Protein AF-A0A7Y6BVQ7-F1 (afdb_monomer_lite)

pLDDT: mean 92.35, std 7.98, range [47.53, 98.06]

Sequence (95 aa):
MSTMFGLFEKQLRQSGVSERTISNYISTWNKFEKWMLRSDPDLKDAGEATQKDISDYKRYMVSSGGRNGQPAKPSSMQLTFVHLNKIFRSFMNMA

Radius of gyration: 13.37 Å; chains: 1; bounding box: 36×22×34 Å

Structure (mmCIF, N/CA/C/O backbone):
data_AF-A0A7Y6BVQ7-F1
#
_entry.id   AF-A0A7Y6BVQ7-F1
#
loop_
_atom_site.group_PDB
_atom_site.id
_atom_site.type_symbol
_atom_site.label_atom_id
_atom_site.label_alt_id
_atom_site.label_comp_id
_atom_site.label_asym_id
_atom_site.label_entity_id
_atom_site.label_seq_id
_atom_site.pdbx_PDB_ins_code
_atom_site.Cartn_x
_atom_site.Cartn_y
_atom_site.Cartn_z
_atom_site.occupancy
_atom_site.B_iso_or_equiv
_atom_site.auth_seq_id
_atom_site.auth_comp_id
_atom_site.auth_asym_id
_atom_site.auth_atom_id
_atom_site.pdbx_PDB_model_num
ATOM 1 N N . MET A 1 1 ? -17.360 8.154 -7.569 1.00 47.53 1 MET A N 1
ATOM 2 C CA . MET A 1 1 ? -17.053 6.787 -7.096 1.00 47.53 1 MET A CA 1
ATOM 3 C C . MET A 1 1 ? -15.994 6.897 -6.014 1.00 47.53 1 MET A C 1
ATOM 5 O O . MET A 1 1 ? -15.096 7.713 -6.177 1.00 47.53 1 MET A O 1
ATOM 9 N N . SER A 1 2 ? -16.119 6.157 -4.913 1.00 62.34 2 SER A N 1
ATOM 10 C CA . SER A 1 2 ? -15.050 6.055 -3.910 1.00 62.34 2 SER A CA 1
ATOM 11 C C . SER A 1 2 ? -14.108 4.926 -4.321 1.00 62.34 2 SER A C 1
ATOM 13 O O . SER A 1 2 ? -14.589 3.826 -4.573 1.00 62.34 2 SER A O 1
ATOM 15 N N . THR A 1 3 ? -12.805 5.198 -4.410 1.00 87.25 3 THR A N 1
ATOM 16 C CA . THR A 1 3 ? -11.783 4.158 -4.625 1.00 87.25 3 THR A CA 1
ATOM 17 C C . THR A 1 3 ? -11.711 3.233 -3.412 1.00 87.25 3 THR A C 1
ATOM 19 O O . THR A 1 3 ? -12.114 3.624 -2.306 1.00 87.25 3 THR A O 1
ATOM 22 N N . MET A 1 4 ? -11.159 2.027 -3.578 1.00 90.31 4 MET A N 1
ATOM 23 C CA . MET A 1 4 ? -10.974 1.096 -2.451 1.00 90.31 4 MET A CA 1
ATOM 24 C C . MET A 1 4 ? -10.169 1.749 -1.317 1.00 90.31 4 MET A C 1
ATOM 26 O O . MET A 1 4 ? -10.506 1.627 -0.137 1.00 90.31 4 MET A O 1
ATOM 30 N N . PHE A 1 5 ? -9.148 2.533 -1.673 1.00 94.75 5 PHE A N 1
ATOM 31 C CA . PHE A 1 5 ? -8.347 3.268 -0.700 1.00 94.75 5 PHE A CA 1
ATOM 32 C C . PHE A 1 5 ? -9.133 4.367 0.029 1.00 94.75 5 PHE A C 1
ATOM 34 O O . PHE A 1 5 ? -8.972 4.530 1.238 1.00 94.75 5 PHE A O 1
ATOM 41 N N . GLY A 1 6 ? -10.032 5.079 -0.658 1.00 94.62 6 GLY A N 1
ATOM 42 C CA . GLY A 1 6 ? -10.896 6.077 -0.020 1.00 94.62 6 GLY A CA 1
ATOM 43 C C . GLY A 1 6 ? -11.818 5.471 1.046 1.00 94.62 6 GLY A C 1
ATOM 44 O O . GLY A 1 6 ? -12.049 6.082 2.092 1.00 94.62 6 GLY A O 1
ATOM 45 N N . LEU A 1 7 ? -12.305 4.243 0.828 1.00 93.44 7 LEU A N 1
ATOM 46 C CA . LEU A 1 7 ? -13.076 3.498 1.831 1.00 93.44 7 LEU A CA 1
ATOM 47 C C . LEU A 1 7 ? -12.211 3.109 3.038 1.00 93.44 7 LEU A C 1
ATOM 49 O O . LEU A 1 7 ? -12.642 3.277 4.181 1.00 93.44 7 LEU A O 1
ATOM 53 N N . PHE A 1 8 ? -10.976 2.663 2.798 1.00 95.56 8 PHE A N 1
ATOM 54 C CA . PHE A 1 8 ? -10.005 2.385 3.857 1.00 95.56 8 PHE A CA 1
ATOM 55 C C . PHE A 1 8 ? -9.677 3.626 4.694 1.00 95.56 8 PHE A C 1
ATOM 57 O O . PHE A 1 8 ? -9.723 3.562 5.923 1.00 95.56 8 PHE A O 1
ATOM 64 N N . GLU A 1 9 ? -9.416 4.774 4.066 1.00 96.31 9 GLU A N 1
ATOM 65 C CA . GLU A 1 9 ? -9.166 6.027 4.786 1.00 96.31 9 GLU A CA 1
ATOM 66 C C . GLU A 1 9 ? -10.358 6.405 5.675 1.00 96.31 9 GLU A C 1
ATOM 68 O O . GLU A 1 9 ? -10.187 6.710 6.860 1.00 96.31 9 GLU A O 1
ATOM 73 N N . LYS A 1 10 ? -11.580 6.328 5.132 1.00 95.38 10 LYS A N 1
ATOM 74 C CA . LYS A 1 10 ? -12.807 6.605 5.886 1.00 95.38 10 LYS A CA 1
ATOM 75 C C . LYS A 1 10 ? -12.940 5.684 7.101 1.00 95.38 10 LYS A C 1
ATOM 77 O O . LYS A 1 10 ? -13.249 6.170 8.190 1.00 95.38 10 LYS A O 1
ATOM 82 N N . GLN A 1 11 ? -12.662 4.389 6.946 1.00 95.00 11 GLN A N 1
ATOM 83 C CA . GLN A 1 11 ? -12.692 3.431 8.052 1.00 95.00 11 GLN A CA 1
ATOM 84 C C . GLN A 1 11 ? -11.663 3.776 9.140 1.00 95.00 11 GLN A C 1
ATOM 86 O O . GLN A 1 11 ? -11.991 3.721 10.327 1.00 95.00 11 GLN A O 1
ATOM 91 N N . LEU A 1 12 ? -10.432 4.149 8.768 1.00 96.38 12 LEU A N 1
ATOM 92 C CA . LEU A 1 12 ? -9.401 4.543 9.737 1.00 96.38 12 LEU A CA 1
ATOM 93 C C . LEU A 1 12 ? -9.845 5.751 10.571 1.00 96.38 12 LEU A C 1
ATOM 95 O O . LEU A 1 12 ? -9.693 5.732 11.794 1.00 96.38 12 LEU A O 1
ATOM 99 N N . ARG A 1 13 ? -10.434 6.762 9.920 1.00 96.69 13 ARG A N 1
ATOM 100 C CA . ARG A 1 13 ? -10.977 7.957 10.586 1.00 96.69 13 ARG A CA 1
ATOM 101 C C . ARG A 1 13 ? -12.100 7.599 11.556 1.00 96.69 13 ARG A C 1
ATOM 103 O O . ARG A 1 13 ? -12.080 8.032 12.702 1.00 96.69 13 ARG A O 1
ATOM 110 N N . GLN A 1 14 ? -13.039 6.754 11.129 1.00 96.31 14 GLN A N 1
ATOM 111 C CA . GLN A 1 14 ? -14.140 6.282 11.978 1.00 96.31 14 GLN A CA 1
ATOM 112 C C . GLN A 1 14 ? -13.660 5.444 13.172 1.00 96.31 14 GLN A C 1
ATOM 114 O O . GLN A 1 14 ? -14.296 5.452 14.220 1.00 96.31 14 GLN A O 1
ATOM 119 N N . SER A 1 15 ? -12.525 4.757 13.032 1.00 95.56 15 SER A N 1
ATOM 120 C CA . SER A 1 15 ? -11.932 3.924 14.086 1.00 95.56 15 SER A CA 1
ATOM 121 C C . SER A 1 15 ? -11.038 4.708 15.060 1.00 95.56 15 SER A C 1
ATOM 123 O O . SER A 1 15 ? -10.393 4.100 15.911 1.00 95.56 15 SER A O 1
ATOM 125 N N . GLY A 1 16 ? -10.944 6.037 14.925 1.00 96.88 16 GLY A N 1
ATOM 126 C CA . GLY A 1 16 ? -10.142 6.887 15.813 1.00 96.88 16 GLY A CA 1
ATOM 127 C C . GLY A 1 16 ? -8.625 6.740 15.642 1.00 96.88 16 GLY A C 1
ATOM 128 O O . GLY A 1 16 ? -7.864 7.069 16.552 1.00 96.88 16 GLY A O 1
ATOM 129 N N . VAL A 1 17 ? -8.156 6.233 14.496 1.00 97.31 17 VAL A N 1
ATOM 130 C CA . VAL A 1 17 ? -6.718 6.150 14.204 1.00 97.31 17 VAL A CA 1
ATOM 131 C C . VAL A 1 17 ? -6.140 7.562 14.088 1.00 97.31 17 VAL A C 1
ATOM 133 O O . VAL A 1 17 ? -6.743 8.434 13.472 1.00 97.31 17 VAL A O 1
ATOM 136 N N . SER A 1 18 ? -4.954 7.793 14.662 1.00 97.81 18 SER A N 1
ATOM 137 C CA . SER A 1 18 ? -4.343 9.128 14.650 1.00 97.81 18 SER A CA 1
ATOM 138 C C . SER A 1 18 ? -4.117 9.661 13.227 1.00 97.81 18 SER A C 1
ATOM 140 O O . SER A 1 18 ? -3.688 8.916 12.340 1.00 97.81 18 SER A O 1
ATOM 142 N N . GLU A 1 19 ? -4.298 10.970 13.030 1.00 97.38 19 GLU A N 1
ATOM 143 C CA . GLU A 1 19 ? -4.061 11.638 11.738 1.00 97.38 19 GLU A CA 1
ATOM 144 C C . GLU A 1 19 ? -2.641 11.409 11.208 1.00 97.38 19 GLU A C 1
ATOM 146 O O . GLU A 1 19 ? -2.437 11.230 10.009 1.00 97.38 19 GLU A O 1
ATOM 151 N N . ARG A 1 20 ? -1.644 11.330 12.101 1.00 97.31 20 ARG A N 1
ATOM 152 C CA . ARG A 1 20 ? -0.262 11.006 11.719 1.00 97.31 20 ARG A CA 1
ATOM 153 C C . ARG A 1 20 ? -0.164 9.613 11.098 1.00 97.31 20 ARG A C 1
ATOM 155 O O . ARG A 1 20 ? 0.511 9.432 10.088 1.00 97.31 20 ARG A O 1
ATOM 162 N N . THR A 1 21 ? -0.828 8.629 11.694 1.00 96.56 21 THR A N 1
ATOM 163 C CA . THR A 1 21 ? -0.858 7.260 11.172 1.00 96.56 21 THR A CA 1
ATOM 164 C C . THR A 1 21 ? -1.618 7.193 9.848 1.00 96.56 21 THR A C 1
ATOM 166 O O . THR A 1 21 ? -1.137 6.557 8.913 1.00 96.56 21 THR A O 1
ATOM 169 N N . ILE A 1 22 ? -2.750 7.892 9.728 1.00 97.94 22 ILE A N 1
ATOM 170 C CA . ILE A 1 22 ? -3.511 8.000 8.472 1.00 97.94 22 ILE A CA 1
ATOM 171 C C . ILE A 1 22 ? -2.635 8.615 7.370 1.00 97.94 22 ILE A C 1
ATOM 173 O O . ILE A 1 22 ? -2.500 8.040 6.292 1.00 97.94 22 ILE A O 1
ATOM 177 N N . SER A 1 23 ? -1.945 9.718 7.667 1.00 97.75 23 SER A N 1
ATOM 178 C CA . SER A 1 23 ? -1.016 10.382 6.746 1.00 97.75 23 SER A CA 1
ATOM 179 C C . SER A 1 23 ? 0.106 9.451 6.262 1.00 97.75 23 SER A C 1
ATOM 181 O O . SER A 1 23 ? 0.456 9.459 5.080 1.00 97.75 23 SER A O 1
ATOM 183 N N . ASN A 1 24 ? 0.629 8.579 7.132 1.00 97.06 24 ASN A N 1
ATOM 184 C CA . ASN A 1 24 ? 1.632 7.582 6.747 1.00 97.06 24 ASN A CA 1
ATOM 185 C C . ASN A 1 24 ? 1.087 6.541 5.754 1.00 97.06 24 ASN A C 1
ATOM 187 O O . ASN A 1 24 ? 1.796 6.167 4.810 1.00 97.06 24 ASN A O 1
ATOM 191 N N . TYR A 1 25 ? -0.157 6.086 5.938 1.00 98.06 25 TYR A N 1
ATOM 192 C CA . TYR A 1 25 ? -0.815 5.195 4.979 1.00 98.06 25 TYR A CA 1
ATOM 193 C C . TYR A 1 25 ? -1.034 5.895 3.638 1.00 98.06 25 TYR A C 1
ATOM 195 O O . TYR A 1 25 ? -0.633 5.347 2.615 1.00 98.06 25 TYR A O 1
ATOM 203 N N . ILE A 1 26 ? -1.559 7.125 3.643 1.00 97.69 26 ILE A N 1
ATOM 204 C CA . ILE A 1 26 ? -1.764 7.941 2.432 1.00 97.69 26 ILE A CA 1
ATOM 205 C C . ILE A 1 26 ? -0.446 8.137 1.679 1.00 97.69 26 ILE A C 1
ATOM 207 O O . ILE A 1 26 ? -0.365 7.893 0.479 1.00 97.69 26 ILE A O 1
ATOM 211 N N . SER A 1 27 ? 0.630 8.510 2.378 1.00 96.50 27 SER A N 1
ATOM 212 C CA . SER A 1 27 ? 1.948 8.692 1.757 1.00 96.50 27 SER A CA 1
ATOM 213 C C . SER A 1 27 ? 2.469 7.412 1.101 1.00 96.50 27 SER A C 1
ATOM 215 O O . SER A 1 27 ? 3.140 7.467 0.069 1.00 96.50 27 SER A O 1
ATOM 217 N N . THR A 1 28 ? 2.174 6.257 1.701 1.00 96.75 28 THR A N 1
ATOM 218 C CA . THR A 1 28 ? 2.563 4.957 1.150 1.00 96.75 28 THR A CA 1
ATOM 219 C C . THR A 1 28 ? 1.729 4.611 -0.078 1.00 96.75 28 THR A C 1
ATOM 221 O O . THR A 1 28 ? 2.299 4.264 -1.112 1.00 96.75 28 THR A O 1
ATOM 224 N N . TRP A 1 29 ? 0.406 4.761 0.020 1.00 97.62 29 TRP A N 1
ATOM 2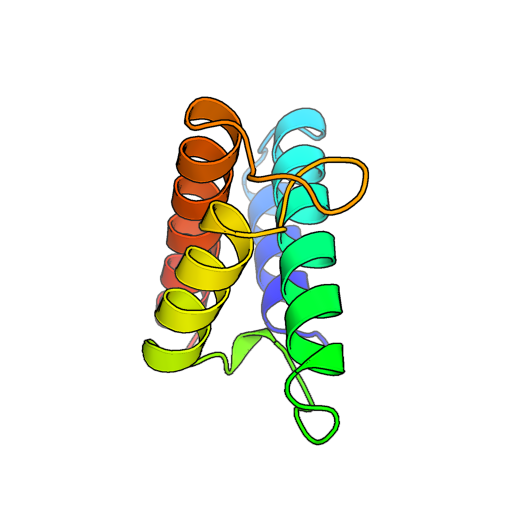25 C CA . TRP A 1 29 ? -0.524 4.488 -1.070 1.00 97.62 29 TRP A CA 1
ATOM 226 C C . TRP A 1 29 ? -0.233 5.350 -2.291 1.00 97.62 29 TRP A C 1
ATOM 228 O O . TRP A 1 29 ? 0.001 4.808 -3.361 1.00 97.62 29 TRP A O 1
ATOM 238 N N . ASN A 1 30 ? -0.098 6.667 -2.124 1.00 95.69 30 ASN A N 1
ATOM 239 C CA . ASN A 1 30 ? 0.148 7.586 -3.239 1.00 95.69 30 ASN A CA 1
ATOM 240 C C . ASN A 1 30 ? 1.430 7.247 -4.016 1.00 95.69 30 ASN A C 1
ATOM 242 O O . ASN A 1 30 ? 1.502 7.451 -5.225 1.00 95.69 30 ASN A O 1
ATOM 246 N N . LYS A 1 31 ? 2.472 6.744 -3.338 1.00 94.81 31 LYS A N 1
ATOM 247 C CA . LYS A 1 31 ? 3.706 6.302 -4.010 1.00 94.81 31 LYS A CA 1
ATOM 248 C C . LYS A 1 31 ? 3.481 5.030 -4.815 1.00 94.81 31 LYS A C 1
ATOM 250 O O . LYS A 1 31 ? 3.951 4.954 -5.947 1.00 94.81 31 LYS A O 1
ATOM 255 N N . PHE A 1 32 ? 2.784 4.066 -4.222 1.00 96.19 32 PHE A N 1
ATOM 256 C CA . PHE A 1 32 ? 2.442 2.812 -4.875 1.00 96.19 32 PHE A CA 1
ATOM 257 C C . PHE A 1 32 ? 1.521 3.046 -6.076 1.00 96.19 32 PHE A C 1
ATOM 259 O O . PHE A 1 32 ? 1.875 2.664 -7.182 1.00 96.19 32 PHE A O 1
ATOM 266 N N . GLU A 1 33 ? 0.414 3.762 -5.890 1.00 95.12 33 GLU A N 1
ATOM 267 C CA . GLU A 1 33 ? -0.551 4.113 -6.935 1.00 95.12 33 GLU A CA 1
ATOM 268 C C . GLU A 1 33 ? 0.120 4.858 -8.092 1.00 95.12 33 GLU A C 1
ATOM 270 O O . GLU A 1 33 ? -0.031 4.480 -9.249 1.00 95.12 33 GLU A O 1
ATOM 275 N N . LYS A 1 34 ? 0.964 5.855 -7.796 1.00 92.88 34 LYS A N 1
ATOM 276 C CA . LYS A 1 34 ? 1.724 6.568 -8.831 1.00 92.88 34 LYS A CA 1
ATOM 277 C C . LYS A 1 34 ? 2.671 5.654 -9.610 1.00 92.88 34 LYS A C 1
ATOM 279 O O . LYS A 1 34 ? 2.878 5.878 -10.801 1.00 92.88 34 LYS A O 1
ATOM 284 N N . TRP A 1 35 ? 3.311 4.692 -8.948 1.00 94.81 35 TRP A N 1
ATOM 285 C CA . TRP A 1 35 ? 4.146 3.708 -9.635 1.00 94.81 35 TRP A CA 1
ATOM 286 C C . TRP A 1 35 ? 3.294 2.752 -10.475 1.00 94.81 35 TRP A C 1
ATOM 288 O O . TRP A 1 35 ? 3.661 2.457 -11.612 1.00 94.81 35 TRP A O 1
ATOM 298 N N . MET A 1 36 ? 2.143 2.335 -9.951 1.00 93.44 36 MET A N 1
ATOM 299 C CA . MET A 1 36 ? 1.245 1.395 -10.605 1.00 93.44 36 MET A CA 1
ATOM 300 C C . MET A 1 36 ? 0.661 1.990 -11.885 1.00 93.44 36 MET A C 1
ATOM 302 O O . MET A 1 36 ? 0.886 1.441 -12.952 1.00 93.44 36 MET A O 1
ATOM 306 N N . LEU A 1 37 ? 0.070 3.185 -11.823 1.00 90.25 37 LEU A N 1
ATOM 307 C CA . LEU 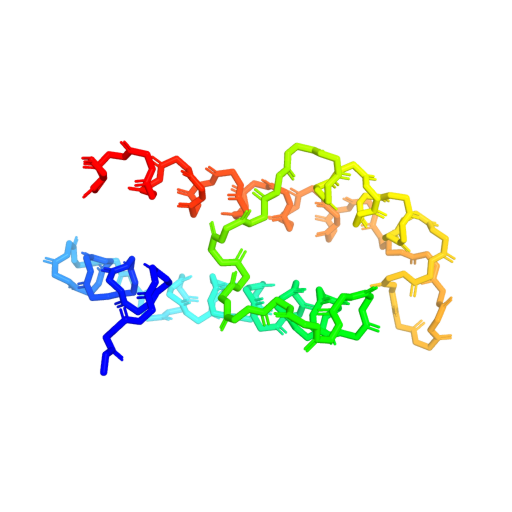A 1 37 ? -0.503 3.873 -12.992 1.00 90.25 37 LEU A CA 1
ATOM 308 C C . LEU A 1 37 ? 0.539 4.260 -14.057 1.00 90.25 37 LEU A C 1
ATOM 310 O O . LEU A 1 37 ? 0.199 4.567 -15.193 1.00 90.25 37 LEU A O 1
ATOM 314 N N . ARG A 1 38 ? 1.831 4.286 -13.702 1.00 90.44 38 ARG A N 1
ATOM 315 C CA . ARG A 1 38 ? 2.923 4.437 -14.679 1.00 90.44 38 ARG A CA 1
ATOM 316 C C . ARG A 1 38 ? 3.316 3.120 -15.332 1.00 90.44 38 ARG A C 1
ATOM 318 O O . ARG A 1 38 ? 3.807 3.139 -16.455 1.00 90.44 38 ARG A O 1
ATOM 325 N N . SER A 1 39 ? 3.188 2.024 -14.595 1.00 86.44 39 SER A N 1
ATOM 326 C CA . SER A 1 39 ? 3.572 0.685 -15.042 1.00 86.44 39 SER A CA 1
ATOM 327 C C . SER A 1 39 ? 2.445 0.013 -15.828 1.00 86.44 39 SER A C 1
ATOM 329 O O . SER A 1 39 ? 2.726 -0.767 -16.730 1.00 86.44 39 SER A O 1
ATOM 331 N N . ASP A 1 40 ? 1.198 0.365 -15.517 1.00 85.12 40 ASP A N 1
ATOM 332 C CA . ASP A 1 40 ? -0.022 -0.037 -16.208 1.00 85.12 40 ASP A CA 1
ATOM 333 C C . A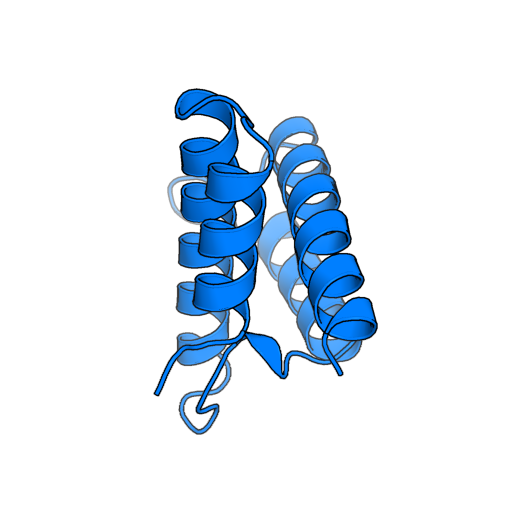SP A 1 40 ? -0.975 1.173 -16.313 1.00 85.12 40 ASP A C 1
ATOM 335 O O . ASP A 1 40 ? -1.732 1.459 -15.379 1.00 85.12 40 ASP A O 1
ATOM 339 N N . PRO A 1 41 ? -0.900 1.942 -17.415 1.00 81.44 41 PRO A N 1
ATOM 340 C CA . PRO A 1 41 ? -1.749 3.115 -17.626 1.00 81.44 41 PRO A CA 1
ATOM 341 C C . PRO A 1 41 ? -3.235 2.798 -17.830 1.00 81.44 41 PRO A C 1
ATOM 343 O O . PRO A 1 41 ? -4.058 3.702 -17.691 1.00 81.44 41 PRO A O 1
ATOM 346 N N . ASP A 1 42 ? -3.576 1.551 -18.170 1.00 84.44 42 ASP A N 1
ATOM 347 C CA . ASP A 1 42 ? -4.959 1.128 -18.416 1.00 84.44 42 ASP A CA 1
ATOM 348 C C . ASP A 1 42 ? -5.680 0.735 -17.114 1.00 84.44 42 ASP A C 1
ATOM 350 O O . ASP A 1 42 ? -6.909 0.584 -17.089 1.00 84.44 42 ASP A O 1
ATOM 354 N N . LEU A 1 43 ? -4.934 0.616 -16.010 1.00 82.94 43 LEU A N 1
ATOM 355 C CA . LEU A 1 43 ? -5.475 0.325 -14.691 1.00 82.94 43 LEU A CA 1
ATOM 356 C C . LEU A 1 43 ? -6.324 1.495 -14.172 1.00 82.94 43 LEU A C 1
ATOM 358 O O . LEU A 1 43 ? -5.866 2.632 -14.054 1.00 82.94 43 LEU A O 1
ATOM 362 N N . LYS A 1 44 ? -7.575 1.204 -13.805 1.00 80.88 44 LYS A N 1
ATOM 363 C CA . LYS A 1 44 ? -8.535 2.218 -13.334 1.00 80.88 44 LYS A CA 1
ATOM 364 C C . LYS A 1 44 ? -8.395 2.546 -11.850 1.00 80.88 44 LYS A C 1
ATOM 366 O O . LYS A 1 44 ? -8.637 3.685 -11.457 1.00 80.88 44 LYS A O 1
ATOM 371 N N . ASP A 1 45 ? -8.037 1.556 -11.036 1.00 85.81 45 ASP A N 1
ATOM 372 C CA . ASP A 1 45 ? -7.846 1.696 -9.592 1.00 85.81 45 ASP A CA 1
ATOM 373 C C . ASP A 1 45 ? -6.678 0.801 -9.150 1.00 85.81 45 ASP A C 1
ATOM 375 O O . ASP A 1 45 ? -6.669 -0.404 -9.400 1.00 85.81 45 ASP A O 1
ATOM 379 N N . ALA A 1 46 ? -5.693 1.376 -8.454 1.00 90.88 46 ALA A N 1
ATOM 380 C CA . ALA A 1 46 ? -4.581 0.614 -7.882 1.00 90.88 46 ALA A CA 1
ATOM 381 C C . ALA A 1 46 ? -5.033 -0.382 -6.791 1.00 90.88 46 ALA A C 1
ATOM 383 O O . ALA A 1 46 ? -4.260 -1.254 -6.390 1.00 90.88 46 ALA A O 1
ATOM 384 N N . GLY A 1 47 ? -6.279 -0.278 -6.316 1.00 91.19 47 GLY A N 1
ATOM 385 C CA . GLY A 1 47 ? -6.945 -1.260 -5.462 1.00 91.19 47 GLY A CA 1
ATOM 386 C C . GLY A 1 47 ? -7.075 -2.647 -6.091 1.00 91.19 47 GLY A C 1
ATOM 387 O O . GLY A 1 47 ? -7.090 -3.632 -5.357 1.00 91.19 47 GLY A O 1
ATOM 388 N N . GLU A 1 48 ? -7.072 -2.740 -7.423 1.00 89.62 48 GLU A N 1
ATOM 389 C CA . GLU A 1 48 ? -7.158 -4.003 -8.173 1.00 89.62 48 GLU A CA 1
ATOM 390 C C . GLU A 1 48 ? -5.792 -4.685 -8.375 1.00 89.62 48 GLU A C 1
ATOM 392 O O . GLU A 1 48 ? -5.697 -5.704 -9.060 1.00 89.62 48 GLU A O 1
ATOM 397 N N . ALA A 1 49 ? -4.725 -4.148 -7.772 1.00 91.56 49 ALA A N 1
ATOM 398 C CA . ALA A 1 49 ? -3.382 -4.695 -7.910 1.00 91.56 49 ALA A CA 1
ATOM 399 C C . ALA A 1 49 ? -3.307 -6.179 -7.513 1.00 91.56 49 ALA A C 1
ATOM 401 O O . ALA A 1 49 ? -3.753 -6.612 -6.446 1.00 91.56 49 ALA A O 1
ATOM 402 N N . THR A 1 50 ? -2.660 -6.963 -8.368 1.00 91.31 50 THR A N 1
ATOM 403 C CA . THR A 1 50 ? -2.464 -8.400 -8.192 1.00 91.31 50 THR A CA 1
ATOM 404 C C . THR A 1 50 ? -1.229 -8.704 -7.340 1.00 91.31 50 THR A C 1
ATOM 406 O O . THR A 1 50 ? -0.362 -7.863 -7.100 1.00 91.31 50 THR A O 1
ATOM 409 N N . GLN A 1 51 ? -1.069 -9.968 -6.933 1.00 91.25 51 GLN A N 1
ATOM 410 C CA . GLN A 1 51 ? 0.167 -10.418 -6.274 1.00 91.25 51 GLN A CA 1
ATOM 411 C C . GLN A 1 51 ? 1.414 -10.232 -7.153 1.00 91.25 51 GLN A C 1
ATOM 413 O O . GLN A 1 51 ? 2.512 -10.019 -6.631 1.00 91.25 51 GLN A O 1
ATOM 418 N N . LYS A 1 52 ? 1.256 -10.284 -8.483 1.00 93.50 52 LYS A N 1
ATOM 419 C CA . LYS A 1 52 ? 2.346 -10.007 -9.420 1.00 93.50 52 LYS A CA 1
ATOM 420 C C . LYS A 1 52 ? 2.777 -8.543 -9.322 1.00 93.50 52 LYS A C 1
ATOM 422 O O . LYS A 1 52 ? 3.972 -8.292 -9.201 1.00 93.50 52 LYS A O 1
ATOM 427 N N . ASP A 1 53 ? 1.832 -7.609 -9.266 1.00 94.44 53 ASP A N 1
ATOM 428 C CA . ASP A 1 53 ? 2.121 -6.172 -9.168 1.00 94.44 53 ASP A CA 1
ATOM 429 C C . ASP A 1 53 ? 2.842 -5.822 -7.865 1.00 94.44 53 ASP A C 1
ATOM 431 O O . ASP A 1 53 ? 3.807 -5.059 -7.862 1.00 94.44 53 ASP A O 1
ATOM 435 N N . ILE A 1 54 ? 2.461 -6.459 -6.753 1.00 95.12 54 ILE A N 1
ATOM 436 C CA . ILE A 1 54 ? 3.169 -6.323 -5.471 1.00 95.12 54 ILE A CA 1
ATOM 437 C C . ILE A 1 54 ? 4.605 -6.858 -5.561 1.00 95.12 54 ILE A C 1
ATOM 439 O O . ILE A 1 54 ? 5.536 -6.243 -5.030 1.00 95.12 54 ILE A O 1
ATOM 443 N N . SER A 1 55 ? 4.803 -7.990 -6.241 1.00 95.62 55 SER A N 1
ATOM 444 C CA . SER A 1 55 ? 6.132 -8.568 -6.470 1.00 95.62 55 SER A CA 1
ATOM 445 C C . SER A 1 55 ? 7.005 -7.659 -7.339 1.00 95.62 55 SER A C 1
ATOM 447 O O . SER A 1 55 ? 8.169 -7.406 -7.014 1.00 95.62 55 SER A O 1
ATOM 449 N N . ASP A 1 56 ? 6.438 -7.097 -8.403 1.00 96.56 56 ASP A N 1
ATOM 450 C CA . ASP A 1 56 ? 7.136 -6.183 -9.303 1.00 96.56 56 ASP A CA 1
ATOM 451 C C . ASP A 1 56 ? 7.436 -4.841 -8.622 1.00 96.56 56 ASP A C 1
ATOM 453 O O . ASP A 1 56 ? 8.550 -4.327 -8.747 1.00 96.56 56 ASP A O 1
ATOM 457 N N . TYR A 1 57 ? 6.534 -4.334 -7.778 1.00 96.75 57 TYR A N 1
ATOM 458 C CA . TYR A 1 57 ? 6.804 -3.154 -6.959 1.00 96.75 57 TYR A CA 1
ATOM 459 C C . TYR A 1 57 ? 7.945 -3.397 -5.970 1.00 96.75 57 TYR A C 1
ATOM 461 O O . TYR A 1 57 ? 8.800 -2.532 -5.763 1.00 96.75 57 TYR A O 1
ATOM 469 N N . LYS A 1 58 ? 8.023 -4.599 -5.386 1.00 96.50 58 LYS A N 1
ATOM 470 C CA . LYS A 1 58 ? 9.145 -4.991 -4.523 1.00 96.50 58 LYS A CA 1
ATOM 471 C C . LYS A 1 58 ? 10.466 -4.980 -5.282 1.00 96.50 58 LYS A C 1
ATOM 473 O O . LYS A 1 58 ? 11.444 -4.441 -4.765 1.00 96.50 58 LYS A O 1
ATOM 478 N N . ARG A 1 59 ? 10.499 -5.519 -6.503 1.00 96.81 59 ARG A N 1
ATOM 479 C CA . ARG A 1 59 ? 11.687 -5.465 -7.373 1.00 96.81 59 ARG A CA 1
ATOM 480 C C . ARG A 1 59 ? 12.077 -4.023 -7.682 1.00 96.81 59 ARG A C 1
ATOM 482 O O . ARG A 1 59 ? 13.232 -3.661 -7.473 1.00 96.81 59 ARG A O 1
ATOM 489 N N . TYR A 1 60 ? 11.109 -3.188 -8.058 1.00 96.31 60 TYR A N 1
ATOM 490 C CA . TYR A 1 60 ? 11.319 -1.758 -8.273 1.00 96.31 60 TYR A CA 1
ATOM 491 C C . TYR A 1 60 ? 11.899 -1.065 -7.034 1.00 96.31 60 TYR A C 1
ATOM 493 O O . TYR A 1 60 ? 12.830 -0.272 -7.149 1.00 96.31 60 TYR A O 1
ATOM 501 N N . MET A 1 61 ? 11.402 -1.366 -5.833 1.00 96.44 61 MET A N 1
ATOM 502 C CA . MET A 1 61 ? 11.932 -0.783 -4.601 1.00 96.44 61 MET A CA 1
ATOM 503 C C . MET A 1 61 ? 13.377 -1.197 -4.316 1.00 96.44 61 MET A C 1
ATOM 505 O O . MET A 1 61 ? 14.143 -0.378 -3.810 1.00 96.44 61 MET A O 1
ATOM 509 N N . VAL A 1 62 ? 13.759 -2.430 -4.655 1.00 96.69 62 VAL A N 1
ATOM 510 C CA . VAL A 1 62 ? 15.138 -2.924 -4.522 1.00 96.69 62 VAL A CA 1
ATOM 511 C C . VAL A 1 62 ? 16.076 -2.251 -5.525 1.00 96.69 62 VAL A C 1
ATOM 513 O O . VAL A 1 62 ? 17.211 -1.960 -5.167 1.00 96.69 62 VAL A O 1
ATOM 516 N N . SER A 1 63 ? 15.626 -1.968 -6.747 1.00 95.00 63 SER A N 1
ATOM 517 C CA . SER A 1 63 ? 16.480 -1.376 -7.784 1.00 95.00 63 SER A CA 1
ATOM 518 C C . SER A 1 63 ? 16.512 0.153 -7.757 1.00 95.00 63 SER A C 1
ATOM 520 O O . SER A 1 63 ? 17.563 0.744 -7.977 1.00 95.00 63 SER A O 1
ATOM 522 N N . SER A 1 64 ? 15.363 0.797 -7.529 1.00 93.00 64 SER A N 1
ATOM 523 C CA . SER A 1 64 ? 15.159 2.205 -7.908 1.00 93.00 64 SER A CA 1
ATOM 524 C C . SER A 1 64 ? 14.047 2.966 -7.164 1.00 93.00 64 SER A C 1
ATOM 526 O O . SER A 1 64 ? 13.748 4.107 -7.516 1.00 93.00 64 SER A O 1
ATOM 528 N N . GLY A 1 65 ? 13.401 2.371 -6.155 1.00 89.12 65 GLY A N 1
ATOM 529 C CA . GLY A 1 65 ? 12.272 2.994 -5.435 1.00 89.12 65 GLY A CA 1
ATOM 530 C C . GLY A 1 65 ? 12.648 3.937 -4.289 1.00 89.12 65 GLY A C 1
ATOM 531 O O . GLY A 1 65 ? 11.786 4.368 -3.522 1.00 89.12 65 GLY A O 1
ATOM 532 N N . GLY A 1 66 ? 13.932 4.230 -4.124 1.00 90.06 66 GLY A N 1
ATOM 533 C CA 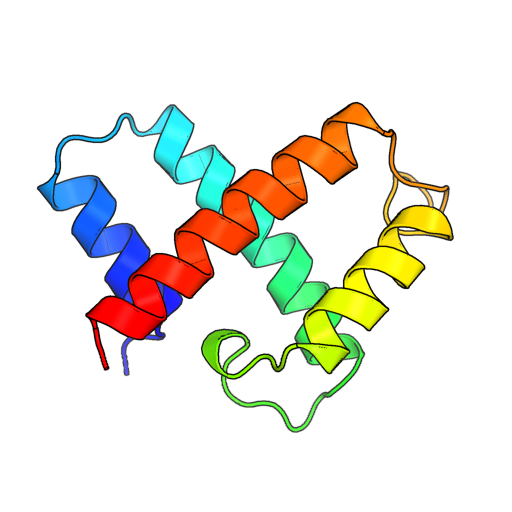. GLY A 1 66 ? 14.482 5.195 -3.180 1.00 90.06 66 GLY A CA 1
ATOM 534 C C . GLY A 1 66 ? 14.623 6.602 -3.769 1.00 90.06 66 GLY A C 1
ATOM 535 O O . GLY A 1 66 ? 14.105 6.939 -4.833 1.00 90.06 66 GLY A O 1
ATOM 536 N N . ARG A 1 67 ? 15.330 7.476 -3.044 1.00 87.56 67 ARG A N 1
ATOM 537 C CA . ARG A 1 67 ? 15.580 8.854 -3.499 1.00 87.56 67 ARG A CA 1
ATOM 538 C C . ARG A 1 67 ? 16.495 8.852 -4.723 1.00 87.56 67 ARG A C 1
ATOM 540 O O . ARG A 1 67 ? 17.459 8.098 -4.758 1.00 87.56 67 ARG A O 1
ATOM 547 N N . ASN A 1 68 ? 16.215 9.731 -5.685 1.00 89.25 68 ASN A N 1
ATOM 548 C CA . ASN A 1 68 ? 17.014 9.911 -6.905 1.00 89.25 68 ASN A CA 1
ATOM 549 C C . ASN A 1 68 ? 17.214 8.613 -7.714 1.00 89.25 68 ASN A C 1
ATOM 551 O O . ASN A 1 68 ? 18.277 8.406 -8.291 1.00 89.25 68 ASN A O 1
ATOM 555 N N . GLY A 1 69 ? 16.218 7.719 -7.717 1.00 88.81 69 GLY A N 1
ATOM 556 C CA . GLY A 1 69 ? 16.284 6.454 -8.456 1.00 88.81 69 GLY A CA 1
ATOM 557 C C . GLY A 1 69 ? 17.224 5.410 -7.850 1.00 88.81 69 GLY A C 1
ATOM 558 O O . GLY A 1 69 ? 17.521 4.421 -8.506 1.00 88.81 69 GLY A O 1
ATOM 559 N N . GLN A 1 70 ? 17.696 5.614 -6.617 1.00 94.06 70 GLN A N 1
ATOM 560 C CA . GLN A 1 70 ? 18.490 4.628 -5.883 1.00 94.06 70 GLN A CA 1
ATOM 561 C C . GLN A 1 70 ? 17.604 3.531 -5.277 1.00 94.06 70 GLN A C 1
ATOM 563 O O . GLN A 1 70 ? 16.401 3.741 -5.122 1.00 94.06 70 GLN A O 1
ATOM 568 N N . PRO A 1 71 ? 18.174 2.396 -4.846 1.00 96.25 71 PRO A N 1
ATOM 569 C CA . PRO A 1 71 ? 17.484 1.428 -4.002 1.00 96.25 71 PRO A CA 1
ATOM 570 C C . PRO A 1 71 ? 16.827 2.070 -2.773 1.00 96.25 71 PRO A C 1
ATOM 572 O O . PRO A 1 71 ? 17.385 2.957 -2.116 1.00 96.25 71 PRO A O 1
ATOM 575 N N . ALA A 1 72 ? 15.630 1.607 -2.422 1.00 96.25 72 ALA A N 1
ATOM 576 C CA . ALA A 1 72 ? 14.990 2.000 -1.178 1.00 96.25 72 ALA A CA 1
ATOM 577 C C . ALA A 1 72 ? 15.738 1.402 0.023 1.00 96.25 72 ALA A C 1
ATOM 579 O O . ALA A 1 72 ? 16.160 0.245 0.007 1.00 96.25 72 ALA A O 1
ATOM 580 N N . LYS A 1 73 ? 15.853 2.172 1.112 1.00 96.06 73 LYS A N 1
ATOM 581 C CA . LYS A 1 73 ? 16.435 1.664 2.363 1.00 96.06 73 LYS A CA 1
ATOM 582 C C . LYS A 1 73 ? 15.607 0.480 2.892 1.00 96.06 73 LYS A C 1
ATOM 584 O O . LYS A 1 73 ? 14.374 0.572 2.859 1.00 96.06 73 LYS A O 1
ATOM 589 N N . PRO A 1 74 ? 16.234 -0.562 3.476 1.00 95.44 74 PRO A N 1
ATOM 590 C CA . PRO A 1 74 ? 15.518 -1.734 3.988 1.00 95.44 74 PRO A CA 1
ATOM 591 C C . PRO A 1 74 ? 14.371 -1.392 4.947 1.00 95.44 74 PRO A C 1
ATOM 593 O O . PRO A 1 74 ? 13.267 -1.904 4.797 1.00 95.44 74 PRO A O 1
ATOM 596 N N . SER A 1 75 ? 14.586 -0.448 5.868 1.00 95.00 75 SER A N 1
ATOM 597 C CA . SER A 1 75 ? 13.555 -0.001 6.816 1.00 95.00 75 SER A CA 1
ATOM 598 C C . SER A 1 75 ? 12.360 0.677 6.137 1.00 95.00 75 SER A C 1
ATOM 600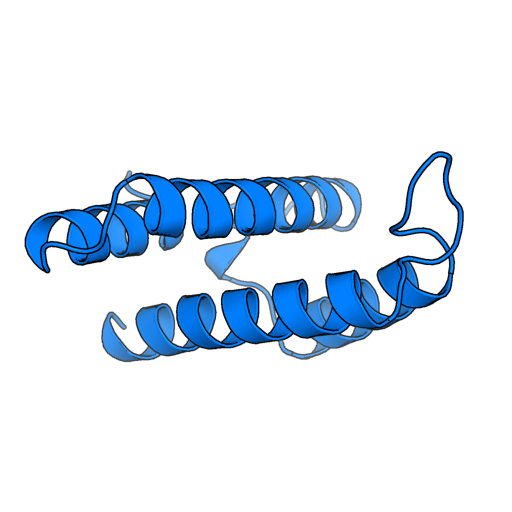 O O . SER A 1 75 ? 11.214 0.462 6.524 1.00 95.00 75 SER A O 1
ATOM 602 N N . SER A 1 76 ? 12.607 1.470 5.091 1.00 93.44 76 SER A N 1
ATOM 603 C CA . SER A 1 76 ? 11.544 2.112 4.308 1.00 93.44 76 SER A CA 1
ATOM 604 C C . SER A 1 76 ? 10.749 1.091 3.499 1.00 93.44 76 SER A C 1
ATOM 606 O O . SER A 1 76 ? 9.528 1.200 3.403 1.00 93.44 76 SER A O 1
ATOM 608 N N . MET A 1 77 ? 11.429 0.085 2.950 1.00 94.94 77 MET A N 1
ATOM 609 C CA . MET A 1 77 ? 10.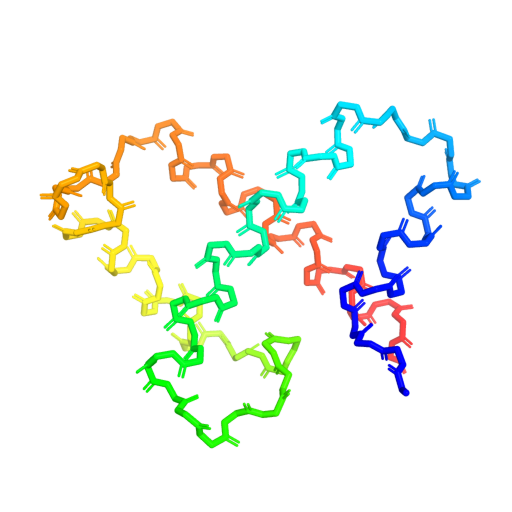801 -1.017 2.226 1.00 94.94 77 MET A CA 1
ATOM 610 C C . MET A 1 77 ? 9.924 -1.857 3.156 1.00 94.94 77 MET A C 1
ATOM 612 O O . MET A 1 77 ? 8.755 -2.078 2.857 1.00 94.94 77 MET A O 1
ATOM 616 N N . GLN A 1 78 ? 10.442 -2.242 4.324 1.00 96.19 78 GLN A N 1
ATOM 617 C CA . GLN A 1 78 ? 9.681 -2.981 5.329 1.00 96.19 78 GLN A CA 1
ATOM 618 C C . GLN A 1 78 ? 8.415 -2.226 5.744 1.00 96.19 78 GLN A C 1
ATOM 620 O O . GLN A 1 78 ? 7.327 -2.796 5.698 1.00 96.19 78 GLN A O 1
ATOM 625 N N . LEU A 1 79 ? 8.537 -0.938 6.085 1.00 95.94 79 LEU A N 1
ATOM 626 C CA . LEU A 1 79 ? 7.386 -0.112 6.456 1.00 95.94 79 LEU A CA 1
ATOM 627 C C . LEU A 1 79 ? 6.356 -0.024 5.321 1.00 95.94 79 LEU A C 1
ATOM 629 O O . LEU A 1 79 ? 5.160 -0.169 5.562 1.00 95.94 79 LEU A O 1
ATOM 633 N N . THR A 1 80 ? 6.826 0.152 4.083 1.00 96.69 80 THR A N 1
ATOM 634 C CA . THR A 1 80 ? 5.968 0.197 2.891 1.00 96.69 80 THR A CA 1
ATOM 635 C C . THR A 1 80 ? 5.137 -1.078 2.765 1.00 96.69 80 THR A C 1
ATOM 637 O O . THR A 1 80 ? 3.918 -1.000 2.654 1.00 96.69 80 THR A O 1
ATOM 640 N N . PHE A 1 81 ? 5.756 -2.257 2.858 1.00 97.00 81 PHE A N 1
ATOM 641 C CA . PHE A 1 81 ? 5.028 -3.522 2.724 1.00 97.00 81 PHE A CA 1
ATOM 642 C C . PHE A 1 81 ? 4.152 -3.860 3.932 1.00 97.00 81 PHE A C 1
ATOM 644 O O . PHE A 1 81 ? 3.113 -4.489 3.760 1.00 97.00 81 PHE A O 1
ATOM 651 N N . VAL A 1 82 ? 4.497 -3.404 5.140 1.00 97.25 82 VAL A N 1
ATOM 652 C CA . VAL A 1 82 ? 3.590 -3.487 6.298 1.00 97.25 82 VAL A CA 1
ATOM 653 C C . VAL A 1 82 ? 2.317 -2.683 6.036 1.00 97.25 82 VAL A C 1
ATOM 655 O O . VAL A 1 82 ? 1.214 -3.191 6.248 1.00 97.25 82 VAL A O 1
ATOM 658 N N . HIS A 1 83 ? 2.452 -1.456 5.534 1.00 98.00 83 HIS A N 1
ATOM 659 C CA . HIS A 1 83 ? 1.305 -0.620 5.201 1.00 98.00 83 HIS A CA 1
ATOM 660 C C . HIS A 1 83 ? 0.478 -1.200 4.053 1.00 98.00 83 HIS A C 1
ATOM 662 O O . HIS A 1 83 ? -0.734 -1.327 4.205 1.00 98.00 83 HIS A O 1
ATOM 668 N N . LEU A 1 84 ? 1.111 -1.608 2.947 1.00 97.44 84 LEU A N 1
ATOM 669 C CA . LEU A 1 84 ? 0.408 -2.221 1.816 1.00 97.44 84 LEU A CA 1
ATOM 670 C C . LEU A 1 84 ? -0.339 -3.486 2.248 1.00 97.44 84 LEU A C 1
ATOM 672 O O . LEU A 1 84 ? -1.516 -3.628 1.938 1.00 97.44 84 LEU A O 1
ATOM 676 N N . ASN A 1 85 ? 0.277 -4.351 3.059 1.00 96.62 85 ASN A N 1
ATOM 677 C CA . ASN A 1 85 ? -0.408 -5.525 3.603 1.00 96.62 85 ASN A CA 1
ATOM 678 C C . ASN A 1 85 ? -1.649 -5.152 4.420 1.00 96.62 85 ASN A C 1
ATOM 680 O O . ASN A 1 85 ? -2.676 -5.816 4.307 1.00 96.62 85 ASN A O 1
ATOM 684 N N . LYS A 1 86 ? -1.580 -4.107 5.253 1.00 96.56 86 LYS A N 1
ATOM 685 C CA . LYS A 1 86 ? -2.739 -3.652 6.033 1.00 96.56 86 LYS A CA 1
ATOM 686 C C . LYS A 1 86 ? -3.849 -3.106 5.132 1.00 96.56 86 LYS A C 1
ATOM 688 O O . LYS A 1 86 ? -5.010 -3.421 5.380 1.00 96.56 86 LYS A O 1
ATOM 693 N N . ILE A 1 87 ? -3.484 -2.336 4.108 1.00 96.44 87 ILE A N 1
ATOM 694 C CA . ILE A 1 87 ? -4.402 -1.755 3.122 1.00 96.44 87 ILE A CA 1
ATOM 695 C C . ILE A 1 87 ? -5.117 -2.871 2.345 1.00 96.44 87 ILE A C 1
ATOM 697 O O . ILE A 1 87 ? -6.336 -2.986 2.431 1.00 96.44 87 ILE A O 1
ATOM 701 N N . PHE A 1 88 ? -4.376 -3.769 1.690 1.00 95.12 88 PHE A N 1
ATOM 702 C CA . PHE A 1 88 ? -4.966 -4.847 0.885 1.00 95.12 88 PHE A CA 1
ATOM 703 C C . PHE A 1 88 ? -5.766 -5.856 1.718 1.00 95.12 88 PHE A C 1
ATOM 705 O O . PHE A 1 88 ? -6.798 -6.346 1.271 1.00 95.12 88 PHE A O 1
ATOM 712 N N . ARG A 1 89 ? -5.366 -6.131 2.967 1.00 94.06 89 ARG A N 1
ATOM 713 C CA . ARG A 1 89 ? -6.206 -6.924 3.885 1.00 94.06 89 ARG A CA 1
ATOM 714 C C . ARG A 1 89 ? -7.537 -6.247 4.185 1.00 94.06 89 ARG A C 1
ATOM 716 O O . ARG A 1 89 ? -8.534 -6.935 4.350 1.00 94.06 89 ARG A O 1
ATOM 723 N N . SER A 1 90 ? -7.554 -4.920 4.274 1.00 93.88 90 SER A N 1
ATOM 724 C CA . SER A 1 90 ? -8.797 -4.177 4.460 1.00 93.88 90 SER A CA 1
ATOM 725 C C . SER A 1 90 ? -9.720 -4.316 3.256 1.00 93.88 90 SER A C 1
ATOM 727 O O . SER A 1 90 ? -10.915 -4.492 3.441 1.00 93.88 90 SER A O 1
ATOM 729 N N . PHE A 1 91 ? -9.164 -4.283 2.045 1.00 92.56 91 PHE A N 1
ATOM 730 C CA . PHE A 1 91 ? -9.916 -4.429 0.798 1.00 92.56 91 PHE A CA 1
ATOM 731 C C . PHE A 1 91 ? -10.615 -5.785 0.703 1.00 92.56 91 PHE A C 1
ATOM 733 O O . PHE A 1 91 ? -11.793 -5.837 0.371 1.00 92.56 91 PHE A O 1
ATOM 740 N N . MET A 1 92 ? -9.933 -6.866 1.095 1.00 87.88 92 MET A N 1
ATOM 741 C CA . MET A 1 92 ? -10.533 -8.207 1.141 1.00 87.88 92 MET A CA 1
ATOM 742 C C . MET A 1 92 ? -11.690 -8.329 2.139 1.00 87.88 92 MET A C 1
ATOM 744 O O . MET A 1 92 ? -12.551 -9.174 1.957 1.00 87.88 92 MET A O 1
ATOM 748 N N . ASN A 1 93 ? -11.717 -7.502 3.187 1.00 83.12 93 ASN A N 1
ATOM 749 C CA . ASN A 1 93 ? -12.798 -7.503 4.177 1.00 83.12 93 ASN A CA 1
ATOM 750 C C . ASN A 1 93 ? -13.966 -6.576 3.791 1.00 83.12 93 ASN A C 1
ATOM 752 O O . ASN A 1 93 ? -14.946 -6.496 4.529 1.00 83.12 93 ASN A O 1
ATOM 756 N N . MET A 1 94 ? -13.819 -5.810 2.707 1.00 73.50 94 MET A N 1
ATOM 757 C CA . MET A 1 94 ? -14.834 -4.896 2.170 1.00 73.50 94 MET A CA 1
ATOM 758 C C . MET A 1 94 ? -15.516 -5.447 0.911 1.00 73.50 94 MET A C 1
ATOM 760 O O . MET A 1 94 ? -16.527 -4.879 0.498 1.00 73.50 94 MET A O 1
ATOM 764 N N . ALA A 1 95 ? -14.933 -6.484 0.301 1.00 59.47 95 ALA A N 1
ATOM 765 C CA . ALA A 1 95 ? -15.469 -7.228 -0.836 1.00 59.47 95 ALA A CA 1
ATOM 766 C C . ALA A 1 95 ? -16.434 -8.322 -0.360 1.00 59.47 95 ALA A C 1
ATOM 768 O O . ALA A 1 95 ? -17.443 -8.540 -1.066 1.00 59.47 95 ALA A O 1
#

Organism: NCBI:txid248903

Foldseek 3Di:
DQALVNVVLVVCVVVVPDPVVSVLLVVLVVLLQVVVCVVPVPDPGCLPDDPVSVVVVLVQQQQASPPPRHHHDPVVSVSSVVSVVVSNVSSVVVD

Secondary structure (DSSP, 8-state):
---HHHHHHHHHHHTT--HHHHHHHHHHHHHHHHHHHHH-TT-S-GGG--HHHHHHHHHHHHHT-SGGGPPPPHHHHHHHHHHHHHHHHHHHTT-

InterPro domains:
  IPR010998 Integrase/recombinase, N-terminal [G3DSA:1.10.150.130] (1-94)
  IPR044068 Core-binding (CB) domain [PS51900] (1-92)